Protein AF-A0A267DNS2-F1 (afdb_monomer)

Mean predicted aligned error: 13.53 Å

Secondary structure (DSSP, 8-state):
-------------------S-------HHHIIIIIHHHHHHS-S--TT-TT-HHHHHHTHHHHHHHHHHHHSS--GGGSS-TT-HHHHHHHHHHHHHHHHHTS-PPTT--TTSSS-----

Radius of gyration: 23.69 Å; Cα contacts (8 Å, |Δi|>4): 99; chains: 1; bounding box: 72×51×47 Å

Solvent-accessible surface area (backbone atoms only — not comparable to full-atom values): 7747 Å² total; per-residue (Å²): 137,92,78,86,79,83,87,83,70,85,80,76,75,77,78,78,74,76,74,89,72,89,70,77,71,68,48,71,72,50,42,58,69,55,46,41,44,12,46,58,70,69,40,83,54,63,94,85,45,80,62,33,67,70,49,47,61,74,43,39,65,63,49,53,51,53,36,29,74,72,66,67,53,75,55,77,57,54,77,57,61,82,88,37,67,72,34,48,24,41,22,52,48,48,46,49,49,48,41,35,65,77,66,62,51,61,84,84,67,67,82,83,69,79,76,74,82,83,82,133

Sequence (120 aa):
MKLIVCAALFAIVATVSAQPGGRNRLTEGQLEAFLRPCIVNGVRCPPDGSLSYDKIVENMENTKMATRMLAGELPSECDCDDSSERCNRRCMYAMMKVLILEYNIPVGAPQSKRFFGFQG

Organism: NCBI:txid282301

Structure (mmCIF, N/CA/C/O backbone):
data_AF-A0A267DNS2-F1
#
_entry.id   AF-A0A267DNS2-F1
#
loop_
_atom_site.group_PDB
_atom_site.id
_atom_site.type_symbol
_atom_site.label_atom_id
_atom_site.l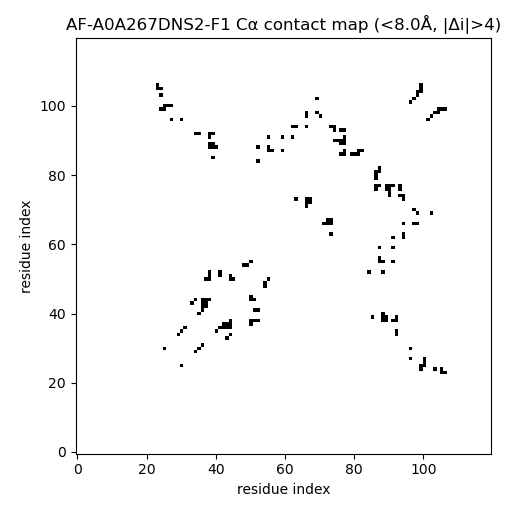abel_alt_id
_atom_site.label_comp_id
_atom_site.label_asym_id
_atom_site.label_entity_id
_atom_site.label_seq_id
_atom_site.pdbx_PDB_ins_code
_atom_site.Cartn_x
_atom_site.Cartn_y
_atom_site.Cartn_z
_atom_site.occupancy
_atom_site.B_iso_or_equiv
_atom_site.auth_seq_id
_atom_site.auth_comp_id
_atom_site.auth_asym_id
_atom_site.auth_atom_id
_atom_site.pdbx_PDB_model_num
ATOM 1 N N . MET A 1 1 ? -60.823 37.970 34.087 1.00 36.19 1 MET A N 1
ATOM 2 C CA . MET A 1 1 ? -59.794 38.209 33.052 1.00 36.19 1 MET A CA 1
ATOM 3 C C . MET A 1 1 ? -59.646 36.9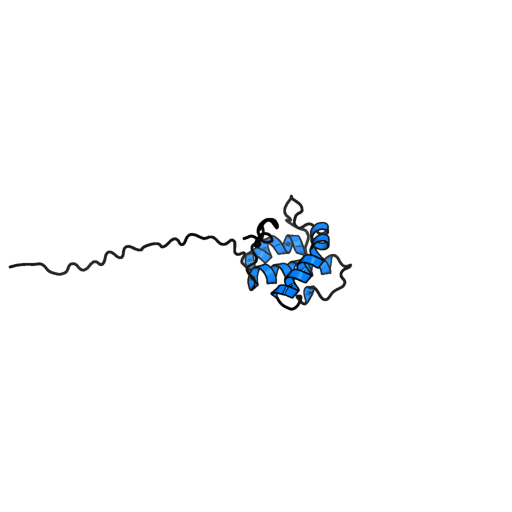34 32.234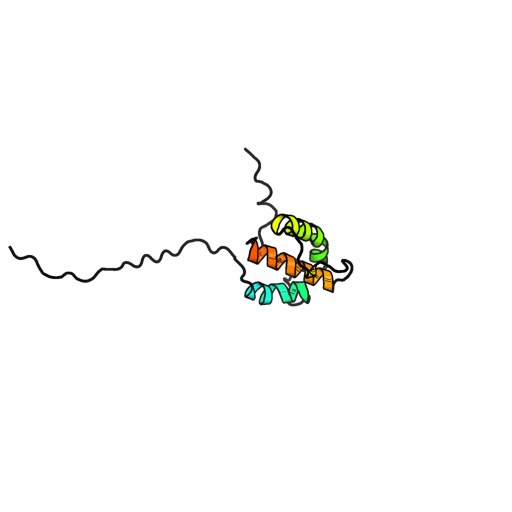 1.00 36.19 1 MET A C 1
ATOM 5 O O . MET A 1 1 ? -59.422 35.882 32.812 1.00 36.19 1 MET A O 1
ATOM 9 N N . LYS A 1 2 ? -59.916 37.020 30.927 1.00 39.66 2 LYS A N 1
ATOM 10 C CA . LYS A 1 2 ? -59.779 35.940 29.933 1.00 39.66 2 LYS A CA 1
ATOM 11 C C . LYS A 1 2 ? -58.315 35.858 29.499 1.00 39.66 2 LYS A C 1
ATOM 13 O O . LYS A 1 2 ? -57.790 36.912 29.176 1.00 39.66 2 LYS A O 1
ATOM 18 N N . LEU A 1 3 ? -57.725 34.663 29.433 1.00 40.06 3 LEU A N 1
ATOM 19 C CA . LEU A 1 3 ? -56.510 34.317 28.666 1.00 40.06 3 LEU A CA 1
ATOM 20 C C . LEU A 1 3 ? -56.542 32.780 28.470 1.00 40.06 3 LEU A C 1
ATOM 22 O O . LEU A 1 3 ? -56.239 32.036 29.393 1.00 40.06 3 LEU A O 1
ATOM 26 N N . ILE A 1 4 ? -57.286 32.285 27.469 1.00 50.62 4 ILE A N 1
ATOM 27 C CA . ILE A 1 4 ? -56.752 31.768 26.184 1.00 50.62 4 ILE A CA 1
ATOM 28 C C . ILE A 1 4 ? -55.743 30.633 26.460 1.00 50.62 4 ILE A C 1
ATOM 30 O O . ILE A 1 4 ? -54.576 30.888 26.718 1.00 50.62 4 ILE A O 1
ATOM 34 N N . VAL A 1 5 ? -56.206 29.402 26.703 1.00 45.56 5 VAL A N 1
ATOM 35 C CA . VAL A 1 5 ? -56.480 28.335 25.708 1.00 45.56 5 VAL A CA 1
ATOM 36 C C . VAL A 1 5 ? -55.289 28.052 24.781 1.00 45.56 5 VAL A C 1
ATOM 38 O O . VAL A 1 5 ? -55.058 28.759 23.809 1.00 45.56 5 VAL A O 1
ATOM 41 N N . CYS A 1 6 ? -54.593 26.956 25.100 1.00 46.50 6 CYS A N 1
ATOM 42 C CA . CYS A 1 6 ? -53.980 25.989 24.183 1.00 46.50 6 CYS A CA 1
ATOM 43 C C . CYS A 1 6 ? -53.227 26.537 22.957 1.00 46.50 6 CYS A C 1
ATOM 45 O O . CYS A 1 6 ? -53.615 26.273 21.824 1.00 46.50 6 CYS A O 1
ATOM 47 N N . ALA A 1 7 ? -52.072 27.172 23.167 1.00 47.66 7 ALA A N 1
ATOM 48 C CA . ALA A 1 7 ? -51.044 27.270 22.128 1.00 47.66 7 ALA A CA 1
ATOM 49 C C . ALA A 1 7 ? -50.167 26.005 22.151 1.00 47.66 7 ALA A C 1
ATOM 51 O O . ALA A 1 7 ? -48.998 26.023 22.531 1.00 47.66 7 ALA A O 1
ATOM 52 N N . ALA A 1 8 ? -50.774 24.876 21.785 1.00 51.44 8 ALA A N 1
ATOM 53 C CA . ALA A 1 8 ? -50.035 23.718 21.319 1.00 51.44 8 ALA A CA 1
ATOM 54 C C . ALA A 1 8 ? -49.587 24.028 19.892 1.00 51.44 8 ALA A C 1
ATOM 56 O O . ALA A 1 8 ? -50.420 24.097 18.999 1.00 51.44 8 ALA A O 1
ATOM 57 N N . LEU A 1 9 ? -48.293 24.274 19.718 1.00 48.16 9 LEU A N 1
ATOM 58 C CA . LEU A 1 9 ? -47.493 23.930 18.542 1.00 48.16 9 LEU A CA 1
ATOM 59 C C . LEU A 1 9 ? -46.070 24.363 18.885 1.00 48.16 9 LEU A C 1
ATOM 61 O O . LEU A 1 9 ? -45.660 25.502 18.678 1.00 48.16 9 LEU A O 1
ATOM 65 N N . PHE A 1 10 ? -45.343 23.429 19.495 1.00 46.03 10 PHE A N 1
ATOM 66 C C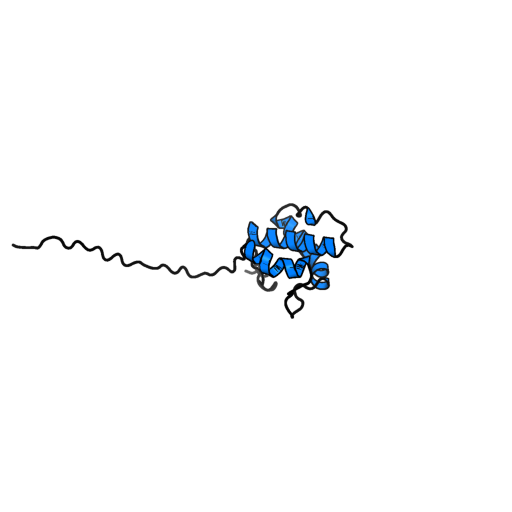A . PHE A 1 10 ? -43.896 23.482 19.595 1.00 46.03 10 PHE A CA 1
ATOM 67 C C . PHE A 1 10 ? -43.344 23.708 18.185 1.00 46.03 10 PHE A C 1
ATOM 69 O O . PHE A 1 10 ? -43.326 22.792 17.364 1.00 46.03 10 PHE A O 1
ATOM 76 N N . ALA A 1 11 ? -42.904 24.931 17.897 1.00 50.50 11 ALA A N 1
ATOM 77 C CA . ALA A 1 11 ? -42.002 25.187 16.791 1.00 50.50 11 ALA A CA 1
ATOM 78 C C . ALA A 1 11 ? -40.675 24.516 17.157 1.00 50.50 11 ALA A C 1
ATOM 80 O O . ALA A 1 11 ? -39.800 25.116 17.781 1.00 50.50 11 ALA A O 1
ATOM 81 N N . ILE A 1 12 ? -40.560 23.229 16.830 1.00 52.28 12 ILE A N 1
ATOM 82 C CA . ILE A 1 12 ? -39.285 22.524 16.805 1.00 52.28 12 ILE A CA 1
ATOM 83 C C . ILE A 1 12 ? -38.510 23.180 15.666 1.00 52.28 12 ILE A C 1
ATOM 85 O O . ILE A 1 12 ? -38.612 22.787 14.506 1.00 52.28 12 ILE A O 1
ATOM 89 N N . VAL A 1 13 ? -37.783 24.248 15.990 1.00 52.47 13 VAL A N 1
ATOM 90 C CA . VAL A 1 13 ? -36.717 24.745 15.132 1.00 52.47 13 VAL A CA 1
ATOM 91 C C . VAL A 1 13 ? -35.696 23.621 15.118 1.00 52.47 13 VAL A C 1
ATOM 93 O O . VAL A 1 13 ? -34.923 23.455 16.058 1.00 52.47 13 VAL A O 1
ATOM 96 N N . ALA A 1 14 ? -35.764 22.786 14.083 1.00 53.69 14 ALA A N 1
ATOM 97 C CA . ALA A 1 14 ? -34.716 21.844 13.766 1.00 53.69 14 ALA A CA 1
ATOM 98 C C . ALA A 1 14 ? -33.463 22.675 13.487 1.00 53.69 14 ALA A C 1
ATOM 100 O O . ALA A 1 14 ? -33.250 23.173 12.382 1.00 53.69 14 ALA A O 1
ATOM 101 N N . THR A 1 15 ? -32.647 22.875 14.515 1.00 55.69 15 THR A N 1
ATOM 102 C CA . THR A 1 15 ? -31.256 23.248 14.339 1.00 55.69 15 THR A CA 1
ATOM 103 C C . THR A 1 15 ? -30.608 22.067 13.630 1.00 55.69 15 THR A C 1
ATOM 105 O O . THR A 1 15 ? -30.156 21.105 14.243 1.00 55.69 15 THR A O 1
ATOM 108 N N . VAL A 1 16 ? -30.612 22.107 12.297 1.00 53.62 16 VAL A N 1
ATOM 109 C CA . VAL A 1 16 ? -29.690 21.312 11.493 1.00 53.62 16 VAL A CA 1
ATOM 110 C C . VAL A 1 16 ? -28.306 21.811 11.882 1.00 53.62 16 VAL A C 1
ATOM 112 O O . VAL A 1 16 ? -27.791 22.781 11.330 1.00 53.62 16 VAL A O 1
ATOM 115 N N . SER A 1 17 ? -27.715 21.190 12.897 1.00 48.44 17 SER A N 1
ATOM 116 C CA . SER A 1 17 ? -26.289 21.277 13.138 1.00 48.44 17 SER A CA 1
ATOM 117 C C . SER A 1 17 ? -25.619 20.509 12.002 1.00 48.44 17 SER A C 1
ATOM 119 O O . SER A 1 17 ? -25.251 19.344 12.120 1.00 48.44 17 SER A O 1
ATOM 121 N N . ALA A 1 18 ? -25.487 21.168 10.851 1.00 51.53 18 ALA A N 1
ATOM 122 C CA . ALA A 1 18 ? -24.489 20.799 9.867 1.00 51.53 18 ALA A CA 1
ATOM 123 C C . ALA A 1 18 ? -23.135 20.972 10.564 1.00 51.53 18 ALA A C 1
ATOM 125 O O . ALA A 1 18 ? -22.582 22.070 10.617 1.00 51.53 18 ALA A O 1
ATOM 126 N N . GLN A 1 19 ? -22.657 19.911 11.216 1.00 56.00 19 GLN A N 1
ATOM 127 C CA . GLN A 1 19 ? -21.345 19.917 11.838 1.00 56.00 19 GLN A CA 1
ATOM 128 C C . GLN A 1 19 ? -20.305 20.183 10.737 1.00 56.00 19 GLN A C 1
ATOM 130 O O . GLN A 1 19 ? -20.276 19.466 9.732 1.00 56.00 19 GLN A O 1
ATOM 135 N N . PRO A 1 20 ? -19.461 21.216 10.889 1.00 53.19 20 PRO A N 1
ATOM 136 C CA . PRO A 1 20 ? -18.407 21.505 9.938 1.00 53.19 20 PRO A CA 1
ATOM 137 C C . PRO A 1 20 ? -17.287 20.484 10.149 1.00 53.19 20 PRO A C 1
ATOM 139 O O . PRO A 1 20 ? -16.711 20.408 11.231 1.00 53.19 20 PRO A O 1
ATOM 142 N N . GLY A 1 21 ? -16.966 19.687 9.128 1.00 40.91 21 GLY A N 1
ATOM 143 C CA . GLY A 1 21 ? -15.786 18.821 9.185 1.00 40.91 21 GLY A CA 1
ATOM 144 C C . GLY A 1 21 ? -15.910 17.520 8.408 1.00 40.91 21 GLY A C 1
ATOM 145 O O . GLY A 1 21 ? -15.893 16.444 8.999 1.00 40.91 21 GLY A O 1
ATOM 146 N N . GLY A 1 22 ? -15.965 17.607 7.077 1.00 42.06 22 GLY A N 1
ATOM 147 C CA . GLY A 1 22 ? -15.705 16.467 6.197 1.00 42.06 22 GLY A CA 1
ATOM 148 C C . GLY A 1 22 ? -14.255 16.004 6.344 1.00 42.06 22 GLY A C 1
ATOM 149 O O . GLY A 1 22 ? -13.379 16.386 5.573 1.00 42.06 22 GLY A O 1
ATOM 150 N N . ARG A 1 23 ? -13.976 15.206 7.374 1.00 49.66 23 ARG A N 1
ATOM 151 C CA . ARG A 1 23 ? -12.740 14.433 7.499 1.00 49.66 23 ARG A CA 1
ATOM 152 C C . ARG A 1 23 ? -12.785 13.425 6.345 1.00 49.66 23 ARG A C 1
ATOM 154 O O . ARG A 1 23 ? -13.662 12.569 6.358 1.00 49.66 23 ARG A O 1
ATOM 161 N N . ASN A 1 24 ? -11.910 13.562 5.341 1.00 55.75 24 ASN A N 1
ATOM 162 C CA . ASN A 1 24 ? -11.751 12.619 4.219 1.00 55.75 24 ASN A CA 1
ATOM 163 C C . ASN A 1 24 ? -11.386 11.224 4.753 1.00 55.75 24 ASN A C 1
ATOM 165 O O . ASN A 1 24 ? -10.220 10.834 4.788 1.00 55.75 24 ASN A O 1
ATOM 169 N N . ARG A 1 25 ? -12.383 10.501 5.253 1.00 64.62 25 ARG A N 1
ATOM 170 C CA . ARG A 1 25 ? -12.253 9.180 5.848 1.00 64.62 25 ARG A CA 1
ATOM 171 C C . ARG A 1 25 ? -12.720 8.198 4.788 1.00 64.62 25 ARG A C 1
ATOM 173 O O . ARG A 1 25 ? -13.918 8.078 4.545 1.00 64.62 25 ARG A O 1
ATOM 180 N N . LEU A 1 26 ? -11.765 7.574 4.103 1.00 75.62 26 LEU A N 1
ATOM 181 C CA . LEU A 1 26 ? -12.085 6.565 3.101 1.00 75.62 26 LEU A CA 1
ATOM 182 C C . LEU A 1 26 ? -12.720 5.362 3.798 1.00 75.62 26 LEU A C 1
ATOM 184 O O . LEU A 1 26 ? -12.207 4.883 4.808 1.00 75.62 26 LEU A O 1
ATOM 188 N N . THR A 1 27 ? -13.842 4.888 3.266 1.00 84.50 27 THR A N 1
ATOM 189 C CA . THR A 1 27 ? -14.449 3.632 3.718 1.00 84.50 27 THR A CA 1
ATOM 190 C C . THR A 1 27 ? -13.726 2.445 3.088 1.00 84.50 27 THR A C 1
ATOM 192 O O . THR A 1 27 ? -13.073 2.582 2.053 1.00 84.50 27 THR A O 1
ATOM 195 N N . GLU A 1 28 ? -13.880 1.252 3.664 1.00 86.44 28 GLU A N 1
ATOM 196 C CA . GLU A 1 28 ? -13.316 0.027 3.086 1.00 86.44 28 GLU A CA 1
ATOM 197 C C . GLU A 1 28 ? -13.755 -0.176 1.629 1.00 86.44 28 GLU A C 1
ATOM 199 O O . GLU A 1 28 ? -12.927 -0.437 0.761 1.00 86.44 28 GLU A O 1
ATOM 204 N N . GLY A 1 29 ? -15.039 0.053 1.333 1.00 85.06 29 GLY A N 1
ATOM 205 C CA . GLY A 1 29 ? -15.558 -0.034 -0.033 1.00 85.06 29 GLY A CA 1
ATOM 206 C C . GLY A 1 29 ? -14.889 0.949 -1.001 1.00 85.06 29 GLY A C 1
ATOM 207 O O . GLY A 1 29 ? -14.692 0.620 -2.168 1.00 85.06 29 GLY A O 1
ATOM 208 N N . GLN A 1 30 ? -14.484 2.132 -0.531 1.00 85.25 30 GLN A N 1
ATOM 209 C CA . GLN A 1 30 ? -13.730 3.082 -1.352 1.00 85.25 30 GLN A CA 1
ATOM 210 C C . GLN A 1 30 ? -12.286 2.622 -1.582 1.00 85.25 30 GLN A C 1
ATOM 212 O O . GLN A 1 30 ? -11.775 2.763 -2.691 1.00 85.25 30 GLN A O 1
ATOM 217 N N . LEU A 1 31 ? -11.633 2.025 -0.584 1.00 87.12 31 LEU A N 1
ATOM 218 C CA . LEU A 1 31 ? -10.294 1.454 -0.770 1.00 87.12 31 LEU A CA 1
ATOM 219 C C . LEU A 1 31 ? -10.312 0.315 -1.796 1.00 87.12 31 LEU A C 1
ATOM 221 O O . LEU A 1 31 ? -9.484 0.302 -2.709 1.00 87.12 31 LEU A O 1
ATOM 225 N N . GLU A 1 32 ? -11.299 -0.576 -1.702 1.00 90.38 32 GLU A N 1
ATOM 226 C CA . GLU A 1 32 ? -11.488 -1.686 -2.642 1.00 90.38 32 GLU A CA 1
ATOM 227 C C . GLU A 1 32 ? -11.787 -1.197 -4.066 1.00 90.38 32 GLU A C 1
ATOM 229 O O . GLU A 1 32 ? -11.266 -1.751 -5.034 1.00 90.38 32 GLU A O 1
ATOM 234 N N . ALA A 1 33 ? -12.596 -0.145 -4.213 1.00 86.94 33 ALA A N 1
ATOM 235 C CA . ALA A 1 33 ? -12.986 0.373 -5.522 1.00 86.94 33 ALA A CA 1
ATOM 236 C C . ALA A 1 33 ? -11.896 1.218 -6.203 1.00 86.94 33 ALA A C 1
ATOM 238 O O . ALA A 1 33 ? -11.769 1.168 -7.429 1.00 86.94 33 ALA A O 1
ATOM 239 N N . PHE A 1 34 ? -11.128 1.999 -5.435 1.00 84.25 34 PHE A N 1
ATOM 240 C CA . PHE A 1 34 ? -10.214 3.007 -5.986 1.00 84.25 34 PHE A CA 1
ATOM 241 C C . PHE A 1 34 ? -8.737 2.647 -5.829 1.00 84.25 34 PHE A C 1
ATOM 243 O O . PHE A 1 34 ? -7.979 2.771 -6.789 1.00 84.25 34 PHE A O 1
ATOM 250 N N . LEU A 1 35 ? -8.308 2.187 -4.650 1.00 88.00 35 LEU A N 1
ATOM 251 C CA . LEU A 1 35 ? -6.888 1.937 -4.384 1.00 88.00 35 LEU A CA 1
ATOM 252 C C . LEU A 1 35 ? -6.463 0.529 -4.778 1.00 88.00 35 LEU A C 1
ATOM 254 O O . LEU A 1 35 ? -5.431 0.361 -5.426 1.00 88.00 35 LEU A O 1
ATOM 258 N N . ARG A 1 36 ? -7.260 -0.485 -4.434 1.00 91.75 36 ARG A N 1
ATOM 259 C CA . ARG A 1 36 ? -6.929 -1.882 -4.721 1.00 91.75 36 ARG A CA 1
ATOM 260 C C . ARG A 1 36 ? -6.634 -2.165 -6.197 1.00 91.75 36 ARG A C 1
ATOM 262 O O . ARG A 1 36 ? -5.600 -2.783 -6.450 1.00 91.75 36 ARG A O 1
ATOM 269 N N . PRO A 1 37 ? -7.459 -1.745 -7.183 1.00 91.56 37 PRO A N 1
ATOM 270 C CA . PRO A 1 37 ? -7.156 -2.016 -8.588 1.00 91.56 37 PRO A CA 1
ATOM 271 C C . PRO A 1 37 ? -5.816 -1.411 -9.023 1.00 91.56 37 PRO A C 1
ATOM 273 O O . PRO A 1 37 ? -5.085 -2.053 -9.774 1.00 91.56 37 PRO A O 1
ATOM 276 N N . CYS A 1 38 ? -5.450 -0.239 -8.504 1.00 90.94 38 CYS A N 1
ATOM 277 C CA . CYS A 1 38 ? -4.170 0.375 -8.828 1.00 9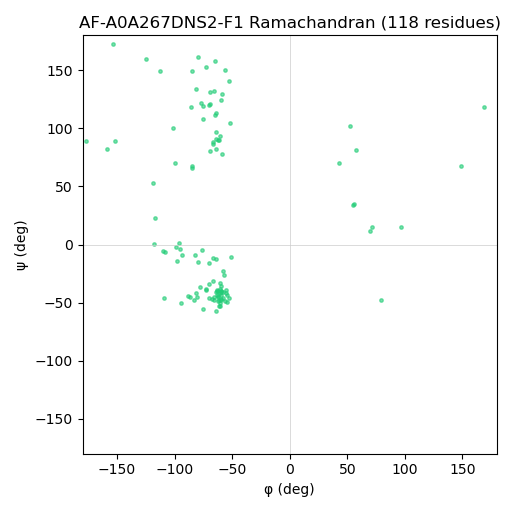0.94 38 CYS A CA 1
ATOM 278 C C . CYS A 1 38 ? -3.000 -0.313 -8.117 1.00 90.94 38 CYS A C 1
ATOM 280 O O . CYS A 1 38 ? -2.069 -0.786 -8.764 1.00 90.94 38 CYS A O 1
ATOM 282 N N . ILE A 1 39 ? -3.052 -0.421 -6.791 1.00 92.06 39 ILE A N 1
ATOM 283 C CA . ILE A 1 39 ? -1.925 -0.919 -5.999 1.00 92.06 39 ILE A CA 1
ATOM 284 C C . ILE A 1 39 ? -1.691 -2.401 -6.293 1.00 92.06 39 ILE A C 1
ATOM 286 O O . ILE A 1 39 ? -0.564 -2.794 -6.586 1.00 92.06 39 ILE A O 1
ATOM 290 N N . VAL A 1 40 ? -2.753 -3.214 -6.299 1.00 93.94 40 VAL A N 1
ATOM 291 C CA . VAL A 1 40 ? -2.645 -4.672 -6.451 1.00 93.94 40 VAL A CA 1
ATOM 292 C C . VAL A 1 40 ? -2.495 -5.098 -7.909 1.00 93.94 40 VAL A C 1
ATOM 294 O O . VAL A 1 40 ? -1.691 -5.984 -8.188 1.00 93.94 40 VAL A O 1
ATOM 297 N N . ASN A 1 41 ? -3.241 -4.484 -8.836 1.00 91.31 41 ASN A N 1
ATOM 298 C CA . ASN A 1 41 ? -3.285 -4.929 -10.237 1.00 91.31 41 ASN A CA 1
ATOM 299 C C . ASN A 1 41 ? -2.601 -3.965 -11.221 1.00 91.31 41 ASN A C 1
ATOM 301 O O . ASN A 1 41 ? -2.514 -4.285 -12.402 1.00 91.31 41 ASN A O 1
ATOM 305 N N . GLY A 1 42 ? -2.144 -2.790 -10.779 1.00 87.25 42 GLY A N 1
ATOM 306 C CA . GLY A 1 42 ? -1.509 -1.796 -11.649 1.00 87.25 42 GLY A CA 1
ATOM 307 C C . GLY A 1 42 ? -2.466 -1.093 -12.616 1.00 87.25 42 GLY A C 1
ATOM 308 O O . GLY A 1 42 ? -2.007 -0.477 -13.574 1.00 87.25 42 GLY A O 1
ATOM 309 N N . VAL A 1 43 ? -3.786 -1.180 -12.409 1.00 90.00 43 VAL A N 1
ATOM 310 C CA . VAL A 1 43 ? -4.791 -0.612 -13.327 1.00 90.00 43 VAL A CA 1
ATOM 311 C C . VAL A 1 43 ? -5.542 0.553 -12.696 1.00 90.00 43 VAL A C 1
ATOM 313 O O . VAL A 1 43 ? -5.781 0.572 -11.494 1.00 90.00 43 VAL A O 1
ATOM 316 N N . ARG A 1 44 ? -5.981 1.513 -13.523 1.00 87.06 44 ARG A N 1
ATOM 317 C CA . ARG A 1 44 ? -6.700 2.725 -13.072 1.00 87.06 44 ARG A CA 1
ATOM 318 C C . ARG A 1 44 ? -5.915 3.534 -12.030 1.00 87.06 44 ARG A C 1
ATOM 320 O O . ARG A 1 44 ? -6.497 4.113 -11.118 1.00 87.06 44 ARG A O 1
ATOM 327 N N . CYS A 1 45 ? -4.592 3.552 -12.166 1.00 86.69 45 CYS A N 1
ATOM 328 C CA . CYS A 1 45 ? -3.733 4.352 -11.311 1.00 86.69 45 CYS A CA 1
ATOM 329 C C . CYS A 1 45 ? -3.824 5.849 -11.635 1.00 86.69 45 CYS A C 1
ATOM 331 O O . CYS A 1 45 ? -4.099 6.211 -12.783 1.00 86.69 45 CYS A O 1
ATOM 333 N N . PRO A 1 46 ? -3.564 6.717 -10.642 1.00 85.88 46 PRO A N 1
ATOM 334 C CA . PRO A 1 46 ? -3.390 8.143 -10.864 1.00 85.88 46 PRO A CA 1
ATOM 335 C C . PRO A 1 46 ? -2.338 8.431 -11.950 1.00 85.88 46 PRO A C 1
ATOM 337 O O . PRO A 1 46 ? -1.300 7.763 -11.988 1.00 85.88 46 PRO A O 1
ATOM 340 N N . PRO A 1 47 ? -2.566 9.432 -12.817 1.00 84.69 47 PRO A N 1
ATOM 341 C CA . PRO A 1 47 ? -1.646 9.761 -13.907 1.00 84.69 47 PRO A CA 1
ATOM 342 C C . PRO A 1 47 ? -0.330 10.385 -13.422 1.00 84.69 47 PRO A C 1
ATOM 344 O O . PRO A 1 47 ? 0.636 10.423 -14.175 1.00 84.69 47 PRO A O 1
ATOM 347 N N . ASP A 1 48 ? -0.277 10.861 -12.175 1.00 86.31 48 ASP A N 1
ATOM 348 C CA . ASP A 1 48 ? 0.930 11.410 -11.549 1.00 86.31 48 ASP A CA 1
ATOM 349 C C . ASP A 1 48 ? 1.936 10.328 -11.113 1.00 86.31 48 ASP A C 1
ATOM 351 O O . ASP A 1 48 ? 3.026 10.649 -10.644 1.00 86.31 48 ASP A O 1
ATOM 355 N N . GLY A 1 49 ? 1.579 9.045 -11.251 1.00 82.25 49 GLY A N 1
ATOM 356 C CA . GLY A 1 49 ? 2.439 7.921 -10.890 1.00 82.25 49 GLY A CA 1
ATOM 357 C C . GLY A 1 49 ? 2.654 7.754 -9.384 1.00 82.25 49 GLY A C 1
ATOM 358 O O . GLY A 1 49 ? 3.491 6.950 -8.985 1.00 82.25 49 GLY A O 1
ATOM 359 N N . SER A 1 50 ? 1.896 8.456 -8.536 1.00 83.19 50 SER A N 1
ATOM 360 C CA . SER A 1 50 ? 2.026 8.402 -7.068 1.00 83.19 50 SER A CA 1
ATOM 361 C C . SER A 1 50 ? 1.847 7.000 -6.470 1.00 83.19 50 SER A C 1
ATOM 363 O O . SER A 1 50 ? 2.346 6.721 -5.382 1.00 83.19 50 SER A O 1
ATOM 365 N N . LEU A 1 51 ? 1.161 6.111 -7.191 1.00 86.19 51 LEU A N 1
ATOM 366 C CA . LEU A 1 51 ? 0.920 4.712 -6.829 1.00 86.19 51 LEU A CA 1
ATOM 367 C C . LEU A 1 51 ? 1.552 3.729 -7.832 1.00 86.19 51 LEU A C 1
ATOM 369 O O . LEU A 1 51 ? 1.096 2.590 -7.960 1.00 86.19 51 LEU A O 1
ATOM 373 N N . SER A 1 52 ? 2.573 4.162 -8.581 1.00 88.94 52 SER A N 1
ATOM 374 C CA . SER A 1 52 ? 3.347 3.262 -9.441 1.00 88.94 52 SER A CA 1
ATOM 375 C C . SER A 1 52 ? 4.111 2.232 -8.605 1.00 88.94 52 SER A C 1
ATOM 377 O O . SER A 1 52 ? 4.383 2.443 -7.422 1.00 88.94 52 SER A O 1
ATOM 379 N N . TYR A 1 53 ? 4.477 1.106 -9.222 1.00 88.75 53 TYR A N 1
ATOM 380 C CA . TYR A 1 53 ? 5.214 0.060 -8.515 1.00 88.75 53 TYR A CA 1
ATOM 381 C C . TYR A 1 53 ? 6.563 0.551 -7.982 1.00 88.75 53 TYR A C 1
ATOM 383 O O . TYR A 1 53 ? 6.885 0.298 -6.825 1.00 88.75 53 TYR A O 1
ATOM 391 N N . ASP A 1 54 ? 7.291 1.337 -8.774 1.00 90.12 54 ASP A N 1
ATOM 392 C CA . ASP A 1 54 ? 8.575 1.904 -8.358 1.00 90.12 54 ASP A CA 1
ATOM 393 C C . ASP A 1 54 ? 8.426 2.755 -7.089 1.00 90.12 54 ASP A C 1
ATOM 395 O O . ASP A 1 54 ? 9.220 2.634 -6.157 1.00 90.12 54 ASP A O 1
ATOM 399 N N . LYS A 1 55 ? 7.353 3.555 -7.001 1.00 88.56 55 LYS A N 1
ATOM 400 C CA . LYS A 1 55 ? 7.040 4.356 -5.808 1.00 88.56 55 LYS A CA 1
ATOM 401 C C . LYS A 1 55 ? 6.595 3.518 -4.618 1.00 88.56 55 LYS A C 1
ATOM 403 O O . LYS A 1 55 ? 6.897 3.876 -3.480 1.00 88.56 55 LYS A O 1
ATOM 408 N N . ILE A 1 56 ? 5.895 2.414 -4.862 1.00 89.38 56 ILE A N 1
ATOM 409 C CA . ILE A 1 56 ? 5.529 1.456 -3.815 1.00 89.38 56 ILE A CA 1
ATOM 410 C C . ILE A 1 56 ? 6.789 0.851 -3.194 1.00 89.38 56 ILE A C 1
ATOM 412 O O . ILE A 1 56 ? 6.903 0.842 -1.972 1.00 89.38 56 ILE A O 1
ATOM 416 N N . VAL A 1 57 ? 7.736 0.388 -4.013 1.00 91.44 57 VAL A N 1
ATOM 417 C CA . VAL A 1 57 ? 8.986 -0.216 -3.526 1.00 91.44 57 VAL A CA 1
ATOM 418 C C . VAL A 1 57 ? 9.848 0.819 -2.803 1.00 91.44 57 VAL A C 1
ATOM 420 O O . VAL A 1 57 ? 10.307 0.548 -1.696 1.00 91.44 57 VAL A O 1
ATOM 423 N N . GLU A 1 58 ? 9.997 2.024 -3.363 1.00 91.00 58 GLU A N 1
ATOM 424 C CA . GLU A 1 58 ? 10.742 3.133 -2.740 1.00 91.00 58 GLU A CA 1
ATOM 425 C C . GLU A 1 58 ? 10.218 3.466 -1.330 1.00 91.00 58 GLU A C 1
ATOM 427 O O . GLU A 1 58 ? 10.996 3.718 -0.411 1.00 91.00 58 GLU A O 1
ATOM 432 N N . ASN A 1 59 ? 8.897 3.417 -1.136 1.00 87.31 59 ASN A N 1
ATOM 433 C CA . ASN A 1 59 ? 8.248 3.732 0.139 1.00 87.31 59 ASN A CA 1
ATOM 434 C C . ASN A 1 59 ? 7.945 2.507 1.016 1.00 87.31 59 ASN A C 1
ATOM 436 O O . ASN A 1 59 ? 7.361 2.672 2.095 1.00 87.31 59 ASN A O 1
ATOM 440 N N . MET A 1 60 ? 8.304 1.297 0.583 1.00 89.94 60 MET A N 1
ATOM 441 C CA . MET A 1 60 ? 7.895 0.055 1.241 1.00 89.94 60 MET A CA 1
ATOM 442 C C . MET A 1 60 ? 8.408 -0.013 2.677 1.00 89.94 60 MET A C 1
ATOM 444 O O . MET A 1 60 ? 7.622 -0.177 3.607 1.00 89.94 60 MET A O 1
ATOM 448 N N . GLU A 1 61 ? 9.711 0.183 2.870 1.00 91.31 61 GLU A N 1
ATOM 449 C CA . GLU A 1 61 ? 10.341 0.077 4.190 1.00 91.31 61 GLU A CA 1
ATOM 450 C C . GLU A 1 61 ? 9.816 1.134 5.167 1.00 91.31 61 GLU A C 1
ATOM 452 O O . GLU A 1 61 ? 9.485 0.820 6.312 1.00 91.31 61 GLU A O 1
ATOM 457 N N . ASN A 1 62 ? 9.618 2.368 4.694 1.00 90.06 62 ASN A N 1
ATOM 458 C CA . ASN A 1 62 ? 9.021 3.436 5.497 1.00 90.06 62 ASN A CA 1
ATOM 459 C C . ASN A 1 62 ? 7.588 3.088 5.922 1.00 90.06 62 ASN A C 1
ATOM 461 O O . ASN A 1 62 ? 7.191 3.340 7.062 1.00 90.06 62 ASN A O 1
ATOM 465 N N . THR A 1 63 ? 6.811 2.482 5.024 1.00 90.00 63 THR A N 1
ATOM 466 C CA . THR A 1 63 ? 5.426 2.086 5.305 1.00 90.00 63 THR A CA 1
ATOM 467 C C . THR A 1 63 ? 5.373 0.883 6.246 1.00 90.00 63 THR A C 1
ATOM 469 O O . THR A 1 63 ? 4.567 0.885 7.178 1.00 90.00 63 THR A O 1
ATOM 472 N N . LYS A 1 64 ? 6.268 -0.103 6.087 1.00 92.19 64 LYS A N 1
ATOM 473 C CA . LYS A 1 64 ? 6.424 -1.230 7.021 1.00 92.19 64 LYS A CA 1
ATOM 474 C C . LYS A 1 64 ? 6.776 -0.728 8.418 1.00 92.19 64 LYS A C 1
ATOM 476 O O . LYS A 1 64 ? 6.146 -1.131 9.394 1.00 92.19 64 LYS A O 1
ATOM 481 N N . MET A 1 65 ? 7.738 0.187 8.525 1.00 91.25 65 MET A N 1
ATOM 482 C CA . MET A 1 65 ? 8.118 0.792 9.801 1.00 91.25 65 MET A CA 1
ATOM 483 C C . MET A 1 65 ? 6.941 1.534 10.441 1.00 91.25 65 MET A C 1
ATOM 485 O O . MET A 1 65 ? 6.609 1.262 11.592 1.00 91.25 65 MET A O 1
ATOM 489 N N . ALA A 1 66 ? 6.267 2.413 9.695 1.00 88.88 66 ALA A N 1
ATOM 490 C CA . ALA A 1 66 ? 5.109 3.153 10.197 1.00 88.88 66 ALA A CA 1
ATOM 491 C C . ALA A 1 66 ? 3.976 2.219 10.651 1.00 88.88 66 ALA A C 1
ATOM 493 O O . ALA A 1 66 ? 3.363 2.450 11.692 1.00 88.88 66 ALA A O 1
ATOM 494 N N . THR A 1 67 ? 3.732 1.140 9.904 1.00 91.19 67 THR A N 1
ATOM 495 C CA . THR A 1 67 ? 2.714 0.140 10.246 1.00 91.19 67 THR A CA 1
ATOM 496 C C . THR A 1 67 ? 3.086 -0.596 11.525 1.00 91.19 67 THR A C 1
ATOM 498 O O . THR A 1 67 ? 2.268 -0.640 12.432 1.00 91.19 67 THR A O 1
ATOM 501 N N . ARG A 1 68 ? 4.329 -1.072 11.676 1.00 92.31 68 ARG A N 1
ATOM 502 C CA . ARG A 1 68 ? 4.793 -1.694 12.932 1.00 92.31 68 ARG A CA 1
ATOM 503 C C . ARG A 1 68 ? 4.694 -0.743 14.124 1.00 92.31 68 ARG A C 1
ATOM 505 O O . ARG A 1 68 ? 4.298 -1.156 15.204 1.00 92.31 68 ARG A O 1
ATOM 512 N N . MET A 1 69 ? 5.016 0.538 13.943 1.00 91.25 69 MET A N 1
ATOM 513 C CA . MET A 1 69 ? 4.917 1.526 15.024 1.00 91.25 69 MET A CA 1
ATOM 514 C C . MET A 1 69 ? 3.475 1.785 15.475 1.00 91.25 69 MET A C 1
ATOM 516 O O . MET A 1 69 ? 3.258 2.114 16.637 1.00 91.25 69 MET A O 1
ATOM 520 N N . LEU A 1 70 ? 2.501 1.675 14.568 1.00 89.19 70 LEU A N 1
ATOM 521 C CA . LEU A 1 70 ? 1.096 1.965 14.857 1.00 89.19 70 LEU A CA 1
ATOM 522 C C . LEU A 1 70 ? 0.312 0.706 15.249 1.00 89.19 70 LEU A C 1
ATOM 524 O O . LEU A 1 70 ? -0.359 0.704 16.279 1.00 89.19 70 LEU A O 1
ATOM 528 N N . ALA A 1 71 ? 0.424 -0.348 14.444 1.00 90.00 71 ALA A N 1
ATOM 529 C CA . ALA A 1 71 ? -0.291 -1.619 14.561 1.00 90.00 71 ALA A CA 1
ATOM 530 C C . ALA A 1 71 ? 0.469 -2.703 15.339 1.00 90.00 71 ALA A C 1
ATOM 532 O O . ALA A 1 71 ? -0.097 -3.749 15.638 1.00 90.00 71 ALA A O 1
ATOM 533 N N . GLY A 1 72 ? 1.740 -2.478 15.678 1.00 90.44 72 GLY A N 1
ATOM 534 C CA . GLY A 1 72 ? 2.602 -3.460 16.344 1.00 90.44 72 GLY A CA 1
ATOM 535 C C . GLY A 1 72 ? 3.175 -4.499 15.380 1.00 90.44 72 GLY A C 1
ATOM 536 O O . GLY A 1 72 ? 4.383 -4.728 15.361 1.00 90.44 72 GLY A O 1
ATOM 537 N N . GLU A 1 73 ? 2.331 -5.073 14.527 1.00 92.19 73 GLU A N 1
ATOM 538 C CA . GLU A 1 73 ? 2.702 -6.125 13.580 1.00 92.19 73 GLU A CA 1
ATOM 539 C C . GLU A 1 73 ? 2.348 -5.750 12.138 1.00 92.19 73 GLU A C 1
ATOM 541 O O . GLU A 1 73 ? 1.542 -4.854 11.873 1.00 92.19 73 GLU A O 1
ATOM 546 N N . LEU A 1 74 ? 3.002 -6.418 11.184 1.00 93.81 74 LEU A N 1
ATOM 547 C CA . LEU A 1 74 ? 2.652 -6.285 9.774 1.00 93.81 74 LEU A CA 1
ATOM 548 C C . LEU A 1 74 ? 1.509 -7.241 9.412 1.00 93.81 74 LEU A C 1
ATOM 550 O O . LEU A 1 74 ? 1.438 -8.336 9.968 1.00 93.81 74 LEU A O 1
ATOM 554 N N . PRO A 1 75 ? 0.661 -6.873 8.436 1.00 94.62 75 PRO A N 1
ATOM 555 C CA . PRO A 1 75 ? -0.318 -7.793 7.872 1.00 94.62 75 PRO A CA 1
ATOM 556 C C . PRO A 1 75 ? 0.340 -9.060 7.313 1.00 94.62 75 PRO A C 1
ATOM 558 O O . PRO A 1 75 ? 1.455 -9.011 6.791 1.00 94.62 75 PRO A O 1
ATOM 561 N N . SER A 1 76 ? -0.386 -10.179 7.348 1.00 95.12 76 SER A N 1
ATOM 562 C CA . SER A 1 76 ? 0.075 -11.477 6.825 1.00 95.12 76 SER A CA 1
ATOM 563 C C . SER A 1 76 ? 0.481 -11.438 5.347 1.00 95.12 76 SER A C 1
ATOM 565 O O . SER A 1 76 ? 1.334 -12.193 4.898 1.00 95.12 76 SER A O 1
ATOM 567 N N . GLU A 1 77 ? -0.088 -10.511 4.580 1.00 94.56 77 GLU A N 1
ATOM 568 C CA . GLU A 1 77 ? 0.225 -10.262 3.177 1.00 94.56 77 GLU A CA 1
ATOM 569 C C . GLU A 1 77 ? 1.640 -9.717 2.955 1.00 94.56 77 GLU A C 1
ATOM 571 O O . GLU A 1 77 ? 2.079 -9.649 1.809 1.00 94.56 77 GLU A O 1
ATOM 576 N N . CYS A 1 78 ? 2.326 -9.312 4.025 1.00 94.00 78 CYS A N 1
ATOM 577 C CA . CYS A 1 78 ? 3.724 -8.897 4.027 1.00 94.00 78 CYS A CA 1
ATOM 578 C C . CYS A 1 78 ? 4.694 -10.022 4.409 1.00 94.00 78 CYS A C 1
ATOM 580 O O . CYS A 1 78 ? 5.901 -9.795 4.370 1.00 94.00 78 CYS A O 1
ATOM 582 N N . ASP A 1 79 ? 4.204 -11.212 4.771 1.00 94.06 79 ASP A N 1
ATOM 583 C CA . ASP A 1 79 ? 5.036 -12.392 5.026 1.00 94.06 79 ASP A CA 1
ATOM 584 C C . ASP A 1 79 ? 5.336 -13.122 3.708 1.00 94.06 79 ASP A C 1
ATOM 586 O O . ASP A 1 79 ? 4.819 -14.202 3.409 1.00 94.06 79 ASP A O 1
ATOM 590 N N . CYS A 1 80 ? 6.091 -12.459 2.833 1.00 89.81 80 CYS A N 1
ATOM 591 C CA . CYS A 1 80 ? 6.468 -13.002 1.537 1.00 89.81 80 CYS A CA 1
ATOM 592 C C . CYS A 1 80 ? 7.787 -12.416 1.020 1.00 89.81 80 CYS A C 1
ATOM 594 O O . CYS A 1 80 ? 8.380 -11.522 1.614 1.00 89.81 80 CYS A O 1
ATOM 596 N N . ASP A 1 81 ? 8.267 -12.979 -0.089 1.00 91.19 81 ASP A N 1
ATOM 597 C CA . ASP A 1 81 ? 9.503 -12.565 -0.7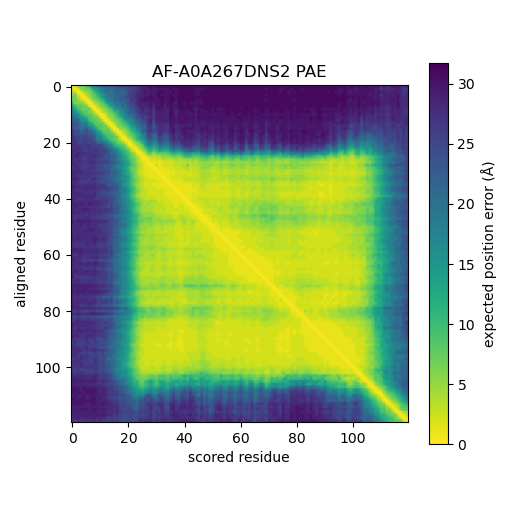48 1.00 91.19 81 ASP A CA 1
ATOM 598 C C . ASP A 1 81 ? 9.409 -11.126 -1.287 1.00 91.19 81 ASP A C 1
ATOM 600 O O . ASP A 1 81 ? 8.680 -10.858 -2.248 1.00 91.19 81 ASP A O 1
ATOM 604 N N . ASP A 1 82 ? 10.198 -10.228 -0.692 1.00 87.81 82 ASP A N 1
ATOM 605 C CA . ASP A 1 82 ? 10.283 -8.802 -1.031 1.00 87.81 82 ASP A CA 1
ATOM 606 C C . ASP A 1 82 ? 10.808 -8.537 -2.458 1.00 87.81 82 ASP A C 1
ATOM 608 O O . ASP A 1 82 ? 10.685 -7.422 -2.972 1.00 87.81 82 ASP A O 1
ATOM 612 N N . SER A 1 83 ? 11.370 -9.539 -3.144 1.00 89.81 83 SER A N 1
ATOM 613 C CA . SER A 1 83 ? 11.736 -9.418 -4.562 1.00 89.81 83 SER A CA 1
ATOM 614 C C . SER A 1 83 ? 10.540 -9.590 -5.514 1.00 89.81 83 SER A C 1
ATOM 616 O O . SER A 1 83 ? 10.606 -9.211 -6.687 1.00 89.81 83 SER A O 1
ATOM 618 N N . SER A 1 84 ? 9.413 -10.116 -5.023 1.00 93.25 84 SER A N 1
ATOM 619 C CA . SER A 1 84 ? 8.213 -10.364 -5.819 1.00 93.25 84 SER A CA 1
ATOM 620 C C . SER A 1 84 ? 7.322 -9.126 -5.912 1.00 93.25 84 SER A C 1
ATOM 622 O O . SER A 1 84 ? 6.716 -8.689 -4.934 1.00 93.25 84 SER A O 1
ATOM 624 N N . GLU A 1 85 ? 7.118 -8.617 -7.130 1.00 93.31 85 GLU A N 1
ATOM 625 C CA . GLU A 1 85 ? 6.190 -7.502 -7.374 1.00 93.31 85 GLU A CA 1
ATOM 626 C C . GLU A 1 85 ? 4.780 -7.785 -6.857 1.00 93.31 85 GLU A C 1
ATOM 628 O O . GLU A 1 85 ? 4.145 -6.933 -6.230 1.00 93.31 85 GLU A O 1
ATOM 633 N N . ARG A 1 86 ? 4.289 -9.008 -7.063 1.00 92.62 86 ARG A N 1
ATOM 634 C CA . ARG A 1 86 ? 2.962 -9.401 -6.588 1.00 92.62 86 ARG A CA 1
ATOM 635 C C . ARG A 1 86 ? 2.874 -9.359 -5.058 1.00 92.62 86 ARG A C 1
ATOM 637 O O . ARG A 1 86 ? 1.821 -8.977 -4.546 1.00 92.62 86 ARG A O 1
ATOM 644 N N . CYS A 1 87 ? 3.932 -9.768 -4.357 1.00 94.31 87 CYS A N 1
ATOM 645 C CA . CYS A 1 87 ? 4.013 -9.709 -2.896 1.00 94.31 87 CYS A CA 1
ATOM 646 C C . CYS A 1 87 ? 3.966 -8.252 -2.428 1.00 94.31 87 CYS A C 1
ATOM 648 O O . CYS A 1 87 ? 3.023 -7.852 -1.746 1.00 94.31 87 CYS A O 1
ATOM 650 N N . ASN A 1 88 ? 4.898 -7.436 -2.917 1.00 94.19 88 ASN A N 1
ATOM 651 C CA . ASN A 1 88 ? 5.032 -6.025 -2.562 1.00 94.19 88 ASN A CA 1
ATOM 652 C C . ASN A 1 88 ? 3.726 -5.251 -2.746 1.00 94.19 88 ASN A C 1
ATOM 654 O O . ASN A 1 88 ? 3.267 -4.545 -1.849 1.00 94.19 88 ASN A O 1
ATOM 658 N N . ARG A 1 89 ? 3.056 -5.442 -3.882 1.00 94.75 89 ARG A N 1
ATOM 659 C CA . ARG A 1 89 ? 1.762 -4.810 -4.155 1.00 94.75 89 ARG A CA 1
ATOM 660 C C . ARG A 1 89 ? 0.679 -5.191 -3.144 1.00 94.75 89 ARG A C 1
ATOM 662 O O . ARG A 1 89 ? -0.085 -4.332 -2.704 1.00 94.75 89 ARG A O 1
ATOM 669 N N . ARG A 1 90 ? 0.589 -6.469 -2.767 1.00 95.06 90 ARG A N 1
ATOM 670 C CA . ARG A 1 90 ? -0.401 -6.943 -1.785 1.00 95.06 90 ARG A CA 1
ATOM 671 C C . ARG A 1 90 ? -0.083 -6.444 -0.381 1.00 95.06 90 ARG A C 1
ATOM 673 O O . ARG A 1 90 ? -0.982 -5.915 0.268 1.00 95.06 90 ARG A O 1
ATOM 680 N N . CYS A 1 91 ? 1.178 -6.541 0.030 1.00 95.69 91 CYS A N 1
ATOM 681 C CA . CYS A 1 91 ? 1.655 -6.022 1.306 1.00 95.69 91 CYS A CA 1
ATOM 682 C C . CYS A 1 91 ? 1.356 -4.522 1.442 1.00 95.69 91 CYS A C 1
ATOM 684 O O . CYS A 1 91 ? 0.743 -4.100 2.421 1.00 95.69 91 CYS A O 1
ATOM 686 N N . MET A 1 92 ? 1.678 -3.720 0.420 1.00 94.12 92 MET A N 1
ATOM 687 C CA . MET A 1 92 ? 1.402 -2.280 0.428 1.00 94.12 92 MET A CA 1
ATOM 688 C C . MET A 1 92 ? -0.086 -1.976 0.609 1.00 94.12 92 MET A C 1
ATOM 690 O O . MET A 1 92 ? -0.454 -1.129 1.425 1.00 94.12 92 MET A O 1
ATOM 694 N N . TYR A 1 93 ? -0.956 -2.675 -0.126 1.00 94.31 93 TYR A N 1
ATOM 695 C CA . TYR A 1 93 ? -2.398 -2.483 0.006 1.00 94.31 93 TYR A CA 1
ATOM 696 C C . TYR A 1 93 ? -2.900 -2.851 1.408 1.00 94.31 93 TYR A C 1
ATOM 698 O O . TYR A 1 93 ? -3.676 -2.093 1.991 1.00 94.31 93 TYR A O 1
ATOM 706 N N . ALA A 1 94 ? -2.433 -3.970 1.969 1.00 95.25 94 ALA A N 1
ATOM 707 C CA . ALA A 1 94 ? -2.812 -4.410 3.309 1.00 95.25 94 ALA A CA 1
ATOM 708 C C . ALA A 1 94 ? -2.373 -3.401 4.385 1.00 95.25 94 ALA A C 1
ATOM 710 O O . ALA A 1 94 ? -3.185 -3.004 5.222 1.00 95.25 94 ALA A O 1
ATOM 711 N N . MET A 1 95 ? -1.136 -2.897 4.309 1.00 94.19 95 MET A N 1
ATOM 712 C CA . MET A 1 95 ? -0.648 -1.852 5.216 1.00 94.19 95 MET A CA 1
ATOM 713 C C . MET A 1 95 ? -1.473 -0.568 5.098 1.00 94.19 95 MET A C 1
ATOM 715 O O . MET A 1 95 ? -1.925 -0.028 6.105 1.00 94.19 95 MET A O 1
ATOM 719 N N . MET A 1 96 ? -1.736 -0.088 3.877 1.00 89.75 96 MET A N 1
ATOM 720 C CA . M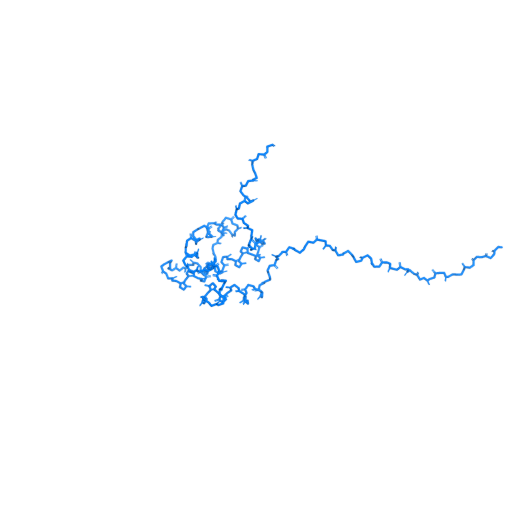ET A 1 96 ? -2.575 1.098 3.672 1.00 89.75 96 MET A CA 1
ATOM 721 C C . MET A 1 96 ? -3.984 0.903 4.232 1.00 89.75 96 MET A C 1
ATOM 723 O O . MET A 1 96 ? -4.523 1.817 4.853 1.00 89.75 96 MET A O 1
ATOM 727 N N . LYS A 1 97 ? -4.573 -0.282 4.054 1.00 91.25 97 LYS A N 1
ATOM 728 C CA . LYS A 1 97 ? -5.891 -0.610 4.597 1.00 91.25 97 LYS A CA 1
ATOM 729 C C . LYS A 1 97 ? -5.910 -0.491 6.123 1.00 91.25 97 LYS A C 1
ATOM 731 O O . LYS A 1 97 ? -6.782 0.203 6.642 1.00 91.25 97 LYS A O 1
ATOM 736 N N . VAL A 1 98 ? -4.924 -1.061 6.818 1.00 90.81 98 VAL A N 1
ATOM 737 C CA . VAL A 1 98 ? -4.773 -0.931 8.282 1.00 90.81 98 VAL A CA 1
ATOM 738 C C . VAL A 1 98 ? -4.601 0.536 8.686 1.00 90.81 98 VAL A C 1
ATOM 740 O O . VAL A 1 98 ? -5.366 1.065 9.494 1.00 90.81 98 VAL A O 1
ATOM 743 N N . LEU A 1 99 ? -3.650 1.245 8.073 1.00 87.88 99 LEU A N 1
ATOM 744 C CA . LEU A 1 99 ? -3.342 2.639 8.412 1.00 87.88 99 LEU A CA 1
ATOM 745 C C . LEU A 1 99 ? -4.539 3.585 8.209 1.00 87.88 99 LEU A C 1
ATOM 747 O O . LEU A 1 99 ? -4.750 4.510 8.999 1.00 87.88 99 LEU A O 1
ATOM 751 N N . ILE A 1 100 ? -5.330 3.369 7.159 1.00 86.88 100 ILE A N 1
ATOM 752 C CA . ILE A 1 100 ? -6.461 4.234 6.809 1.00 86.88 100 ILE A CA 1
ATOM 753 C C . ILE A 1 100 ? -7.709 3.872 7.618 1.00 86.88 100 ILE A C 1
ATOM 755 O O . ILE A 1 100 ? -8.354 4.773 8.157 1.00 86.88 100 ILE A O 1
ATOM 759 N N . LEU A 1 101 ? -8.063 2.586 7.705 1.00 86.94 101 LEU A N 1
ATOM 760 C CA . LEU A 1 101 ? -9.317 2.158 8.333 1.00 86.94 101 LEU A CA 1
ATOM 761 C C . LEU A 1 101 ? -9.221 2.120 9.858 1.00 86.94 101 LEU A C 1
ATOM 763 O O . LEU A 1 101 ? -10.117 2.623 10.538 1.00 86.94 101 LEU A O 1
ATOM 767 N N . GLU A 1 102 ? -8.139 1.560 10.394 1.00 85.75 102 GLU A N 1
ATOM 768 C CA . GLU A 1 102 ? -7.991 1.354 11.837 1.00 85.75 102 GLU A CA 1
ATOM 769 C C . GLU A 1 102 ? -7.409 2.604 12.504 1.00 85.75 102 GLU A C 1
ATOM 771 O O . GLU A 1 102 ? -7.952 3.109 13.489 1.00 85.75 102 GLU A O 1
ATOM 776 N N . TYR A 1 103 ? -6.370 3.186 11.899 1.00 82.44 103 TYR A N 1
ATOM 777 C CA . TYR A 1 103 ? -5.626 4.311 12.480 1.00 82.44 103 TYR A CA 1
ATOM 778 C C . TYR A 1 103 ? -6.038 5.686 11.949 1.00 82.44 103 TYR A C 1
ATOM 780 O O . TYR A 1 103 ? -5.557 6.711 12.440 1.00 82.44 103 TYR A O 1
ATOM 788 N N . ASN A 1 104 ? -6.976 5.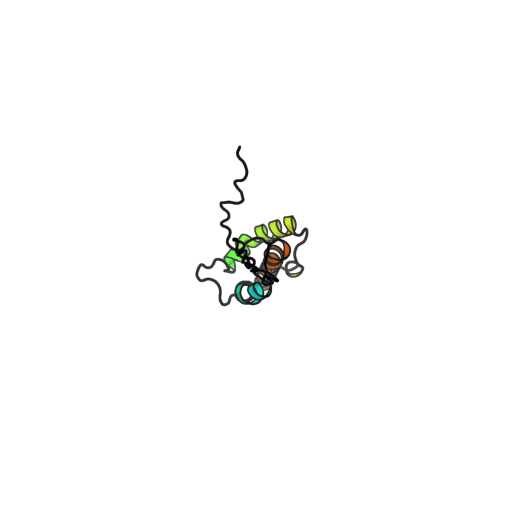746 10.999 1.00 75.88 104 ASN A N 1
ATOM 789 C CA . ASN A 1 104 ? -7.538 6.996 10.474 1.00 75.88 104 ASN A CA 1
ATOM 790 C C . ASN A 1 104 ? -6.479 7.973 9.948 1.00 75.88 104 ASN A C 1
ATOM 792 O O . ASN A 1 104 ? -6.629 9.199 10.064 1.00 75.88 104 ASN A O 1
ATOM 796 N N . ILE A 1 105 ? -5.400 7.435 9.373 1.00 75.62 105 ILE A N 1
ATOM 797 C CA . ILE A 1 105 ? -4.373 8.225 8.703 1.00 75.62 105 ILE A CA 1
ATOM 798 C C . ILE A 1 105 ? -4.994 8.804 7.417 1.00 75.62 105 ILE A C 1
ATOM 800 O O . ILE A 1 105 ? -5.469 8.047 6.569 1.00 75.62 105 ILE A O 1
ATOM 804 N N . PRO A 1 106 ? -5.023 10.140 7.247 1.00 62.94 106 PRO A N 1
ATOM 805 C CA . PRO A 1 106 ? -5.589 10.752 6.052 1.00 62.94 106 PRO A CA 1
ATOM 806 C C . PRO A 1 106 ? -4.714 10.467 4.828 1.00 62.94 106 PRO A C 1
ATOM 808 O O . PRO A 1 106 ? -3.504 10.704 4.846 1.00 62.94 106 PRO A O 1
ATOM 811 N N . VAL A 1 107 ? -5.341 10.018 3.742 1.00 59.06 107 VAL A N 1
ATOM 812 C CA . VAL A 1 107 ? -4.680 9.840 2.443 1.00 59.06 107 VAL A CA 1
ATOM 813 C C . VAL A 1 107 ? -4.520 11.213 1.792 1.00 59.06 107 VAL A C 1
ATOM 815 O O . VAL A 1 107 ? -5.504 11.929 1.614 1.00 59.06 107 VAL A O 1
ATOM 818 N N . GLY A 1 108 ? -3.284 11.606 1.478 1.00 49.91 108 GLY A N 1
ATOM 819 C CA . GLY A 1 108 ? -2.989 12.895 0.840 1.00 49.91 108 GLY A CA 1
ATOM 820 C C . GLY A 1 108 ? -2.577 14.031 1.783 1.00 49.91 108 GLY A C 1
ATOM 821 O O . GLY A 1 108 ? -2.565 15.186 1.363 1.00 49.91 108 GLY A O 1
ATOM 822 N N . ALA A 1 109 ? -2.210 13.754 3.039 1.00 40.78 109 ALA A N 1
ATOM 823 C CA . ALA A 1 109 ? -1.511 14.764 3.830 1.00 40.78 109 ALA A CA 1
ATOM 824 C C . ALA A 1 109 ? -0.089 14.956 3.262 1.00 40.78 109 ALA A C 1
ATOM 826 O O . ALA A 1 109 ? 0.677 13.990 3.240 1.00 40.78 109 ALA A O 1
ATOM 827 N N . PRO A 1 110 ? 0.301 16.164 2.814 1.00 37.09 110 PRO A N 1
ATOM 828 C CA . PRO A 1 110 ? 1.688 16.415 2.464 1.00 37.09 110 PRO A CA 1
ATOM 829 C C . PRO A 1 110 ? 2.561 16.147 3.696 1.00 37.09 110 PRO A C 1
ATOM 831 O O . PRO A 1 110 ? 2.300 16.668 4.784 1.00 37.09 110 PRO A O 1
ATOM 834 N N . GLN A 1 111 ? 3.613 15.348 3.505 1.00 44.25 111 GLN A N 1
ATOM 835 C CA . GLN A 1 111 ? 4.646 15.005 4.495 1.00 44.25 111 GLN A CA 1
ATOM 836 C C . GLN A 1 111 ? 5.277 16.234 5.195 1.00 44.25 111 GLN A C 1
ATOM 838 O O . GLN A 1 111 ? 5.952 16.090 6.207 1.00 44.25 111 GLN A O 1
ATOM 843 N N . SER A 1 112 ? 5.028 17.462 4.725 1.00 38.53 112 SER A N 1
ATOM 844 C CA . SER A 1 112 ? 5.642 18.688 5.244 1.00 38.53 112 SER A CA 1
ATOM 845 C C . SER A 1 112 ? 5.006 19.290 6.504 1.00 38.53 112 SER A C 1
ATOM 847 O O . SER A 1 112 ? 5.588 20.216 7.062 1.00 38.53 112 SER A O 1
ATOM 849 N N . LYS A 1 113 ? 3.846 18.816 6.991 1.00 36.06 113 LYS A N 1
ATOM 850 C CA . LYS A 1 113 ? 3.171 19.456 8.149 1.00 36.06 113 LYS A CA 1
ATOM 851 C C . LYS A 1 113 ? 2.990 18.601 9.400 1.00 36.06 113 LYS A C 1
ATOM 853 O O . LYS A 1 113 ? 2.447 19.103 10.378 1.00 36.06 113 LYS A O 1
ATOM 858 N N . ARG A 1 114 ? 3.443 17.343 9.414 1.00 37.69 114 ARG A N 1
ATOM 859 C CA . ARG A 1 114 ? 3.329 16.483 10.611 1.00 37.69 114 ARG A CA 1
ATOM 860 C C . ARG A 1 114 ? 4.650 16.213 11.339 1.00 37.69 114 ARG A C 1
ATOM 862 O O . ARG A 1 114 ? 4.607 15.680 12.437 1.00 37.69 114 ARG A O 1
ATOM 869 N N . PHE A 1 115 ? 5.783 16.645 10.776 1.00 36.72 115 PHE A N 1
ATOM 870 C CA . PHE A 1 115 ? 7.103 16.571 11.423 1.00 36.72 115 PHE A CA 1
ATOM 871 C C . PHE A 1 115 ? 7.561 17.878 12.099 1.00 36.72 115 PHE A C 1
ATOM 873 O O . PHE A 1 115 ? 8.464 17.842 12.926 1.00 36.72 115 PHE A O 1
ATOM 880 N N . PHE A 1 116 ? 6.916 19.021 11.832 1.00 34.62 116 PHE A N 1
ATOM 881 C CA . PHE A 1 116 ? 7.182 20.278 12.547 1.00 34.62 116 PHE A CA 1
ATOM 882 C C . PHE A 1 116 ? 6.134 20.523 13.632 1.00 34.62 116 PHE A C 1
ATOM 884 O O . PHE A 1 116 ? 5.276 21.394 13.529 1.00 34.62 116 PHE A O 1
ATOM 891 N N . GLY A 1 117 ? 6.214 19.706 14.676 1.00 32.97 117 GLY A N 1
ATOM 892 C CA . GLY A 1 117 ? 5.621 19.970 15.981 1.00 32.97 117 GLY A CA 1
ATOM 893 C C . GLY A 1 117 ? 6.718 20.037 17.039 1.00 32.97 117 GLY A C 1
ATOM 894 O O . GLY A 1 117 ? 6.665 19.276 17.992 1.00 32.97 117 GLY A O 1
ATOM 895 N N . PHE A 1 118 ? 7.744 20.871 16.829 1.00 40.94 118 PHE A N 1
ATOM 896 C CA . PHE A 1 118 ? 8.760 21.187 17.843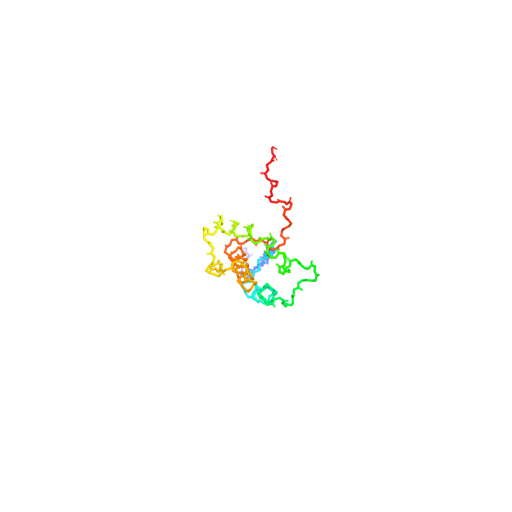 1.00 40.94 118 PHE A CA 1
ATOM 897 C C . PHE A 1 118 ? 9.356 22.589 17.626 1.00 40.94 118 PHE A C 1
ATOM 899 O O . PHE A 1 118 ? 10.334 22.765 16.902 1.00 40.94 118 PHE A O 1
ATOM 906 N N . GLN A 1 119 ? 8.706 23.578 18.236 1.00 31.97 119 GLN A N 1
ATOM 907 C CA . GLN A 1 119 ? 9.201 24.875 18.739 1.00 31.97 119 GLN A CA 1
ATOM 908 C C . GLN A 1 119 ? 7.927 25.666 19.054 1.00 31.97 119 GLN A C 1
ATOM 910 O O . GLN A 1 119 ? 7.078 25.798 18.180 1.00 31.97 119 GLN A O 1
ATOM 915 N N . GLY A 1 120 ? 7.641 26.089 20.277 1.00 35.66 120 GLY A N 1
ATOM 916 C CA . GLY A 1 120 ? 8.496 26.687 21.296 1.00 35.66 120 GLY A CA 1
ATOM 917 C C . GLY A 1 120 ? 7.673 27.841 21.853 1.00 35.66 120 GLY A C 1
ATOM 918 O O . GLY A 1 120 ? 7.149 28.602 21.010 1.00 35.66 120 GLY A O 1
#

Foldseek 3Di:
DDDDDDPPDPPPPPPPCPPPDPLVQQDPVNLVVQVLCCLQVVPNDDPVCCNPLVNLLVCVVVLQVVLCVVVVHFPPLQPDDSVDSNSSSSSSSRSVCCCRNVVVDRDDDPPPPPPPPDDD

pLDDT: mean 75.09, std 21.21, range [31.97, 95.69]